Protein AF-A0A517Q5C6-F1 (afdb_monomer_lite)

Foldseek 3Di:
DDDPDDPVVVVCCVQQVVAQDPVRDTDDDLVRLLVVLQVLLVVLCVCLVVPPDPVSNVVSNVSSVVSVVVSVVSVVVVVVVVVPPPPPD

Radius of 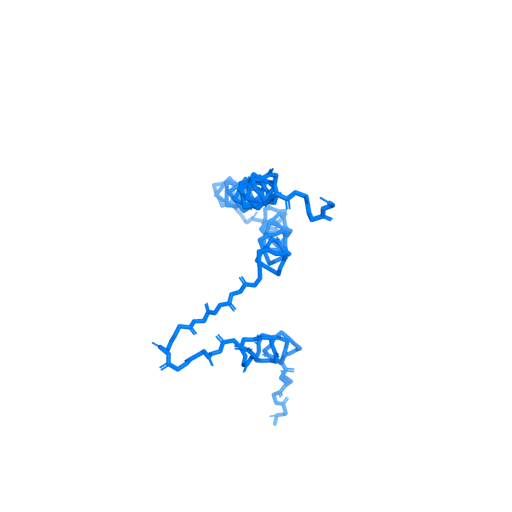gyration: 17.71 Å; chains: 1; bounding box: 38×45×56 Å

Structure (mmCIF, N/CA/C/O backbone):
data_AF-A0A517Q5C6-F1
#
_entry.id   AF-A0A517Q5C6-F1
#
loop_
_atom_site.group_PDB
_atom_site.id
_atom_site.type_symbol
_atom_site.label_atom_id
_atom_site.label_alt_id
_atom_site.label_comp_id
_atom_site.label_asym_id
_atom_site.label_entity_id
_atom_site.label_seq_id
_atom_site.pdbx_PDB_ins_code
_atom_site.Cartn_x
_atom_site.Cartn_y
_atom_site.Cartn_z
_atom_site.occupancy
_atom_site.B_iso_or_equiv
_atom_site.auth_seq_id
_atom_site.auth_comp_id
_atom_site.auth_asym_id
_atom_site.auth_atom_id
_atom_site.pdbx_PDB_model_num
ATOM 1 N N . MET A 1 1 ? -5.122 -33.371 -11.440 1.00 39.31 1 MET A N 1
ATOM 2 C CA . MET A 1 1 ? -4.295 -32.193 -11.086 1.00 39.31 1 MET A CA 1
ATOM 3 C C . MET A 1 1 ? -4.801 -31.591 -9.779 1.00 39.31 1 MET A C 1
ATOM 5 O O . MET A 1 1 ? -5.905 -31.061 -9.756 1.00 39.31 1 MET A O 1
ATOM 9 N N . LYS A 1 2 ? -4.051 -31.721 -8.675 1.00 44.84 2 LYS A N 1
ATOM 10 C CA . LYS A 1 2 ? -4.393 -31.079 -7.394 1.00 44.84 2 LYS A CA 1
ATOM 11 C C . LYS A 1 2 ? -4.061 -29.588 -7.503 1.00 44.84 2 LYS A C 1
ATOM 13 O O . LYS A 1 2 ? -2.893 -29.236 -7.615 1.00 44.84 2 LYS A O 1
ATOM 18 N N . ARG A 1 3 ? -5.082 -28.724 -7.506 1.00 48.38 3 ARG A N 1
ATOM 19 C CA . ARG A 1 3 ? -4.904 -27.268 -7.415 1.00 48.38 3 ARG A CA 1
ATOM 20 C C . ARG A 1 3 ? -4.290 -26.966 -6.047 1.00 48.38 3 ARG A C 1
ATOM 22 O O . ARG A 1 3 ? -4.954 -27.150 -5.030 1.00 48.38 3 ARG A O 1
ATOM 29 N N . SER A 1 4 ? -3.024 -26.558 -6.007 1.00 47.09 4 SER A N 1
ATOM 30 C CA . SER A 1 4 ? -2.404 -26.050 -4.785 1.00 47.09 4 SER A CA 1
ATOM 31 C C . SER A 1 4 ? -3.135 -24.767 -4.388 1.00 47.09 4 SER A C 1
ATOM 33 O O . SER A 1 4 ? -2.956 -23.724 -5.018 1.00 47.09 4 SER A O 1
ATOM 35 N N . SER A 1 5 ? -4.012 -24.845 -3.386 1.00 52.06 5 SER A N 1
ATOM 36 C CA . SER A 1 5 ? -4.652 -23.661 -2.818 1.00 52.06 5 SER A CA 1
ATOM 37 C C . SER A 1 5 ? -3.557 -22.776 -2.226 1.00 52.06 5 SER A C 1
ATOM 39 O O . SER A 1 5 ? -2.885 -23.188 -1.278 1.00 52.06 5 SER A O 1
ATOM 41 N N . PHE A 1 6 ? -3.353 -21.595 -2.802 1.00 56.69 6 PHE A N 1
ATOM 42 C CA . PHE A 1 6 ? -2.378 -20.627 -2.316 1.00 56.69 6 PHE A CA 1
ATOM 43 C C . PHE A 1 6 ? -2.588 -20.335 -0.815 1.00 56.69 6 PHE A C 1
ATOM 45 O O . PHE A 1 6 ? -3.734 -20.159 -0.388 1.00 56.69 6 PHE A O 1
ATOM 52 N N . PRO A 1 7 ? -1.509 -20.188 -0.025 1.00 59.62 7 PRO A N 1
ATOM 53 C CA . PRO A 1 7 ? -1.586 -19.750 1.371 1.00 59.62 7 PRO A CA 1
ATOM 54 C C . PRO A 1 7 ? -2.265 -18.383 1.521 1.00 59.62 7 PRO A C 1
ATOM 56 O O . PRO A 1 7 ? -2.891 -18.116 2.540 1.00 59.62 7 PRO A O 1
ATOM 59 N N . PHE A 1 8 ? -2.186 -17.541 0.483 1.00 55.38 8 PHE A N 1
ATOM 60 C CA . PHE A 1 8 ? -2.788 -16.212 0.448 1.00 55.38 8 PHE A CA 1
ATOM 61 C C . PHE A 1 8 ? -4.311 -16.259 0.573 1.00 55.38 8 PHE A C 1
ATOM 63 O O . PHE A 1 8 ? -4.861 -15.535 1.390 1.00 55.38 8 PHE A O 1
ATOM 70 N N . HIS A 1 9 ? -4.996 -17.154 -0.152 1.00 54.56 9 HIS A N 1
ATOM 71 C CA . HIS A 1 9 ? -6.455 -17.234 -0.055 1.00 54.56 9 HIS A CA 1
ATOM 72 C C . HIS A 1 9 ? -6.880 -17.615 1.362 1.00 54.56 9 HIS A C 1
ATOM 74 O O . HIS A 1 9 ? -7.765 -16.966 1.895 1.00 54.56 9 HIS A O 1
ATOM 80 N N . LYS A 1 10 ? -6.224 -18.589 2.005 1.00 54.34 10 LYS A N 1
ATOM 81 C CA . LYS A 1 10 ? -6.538 -18.970 3.393 1.00 54.34 10 LYS A CA 1
ATOM 82 C C . LYS A 1 10 ? -6.197 -17.872 4.403 1.00 54.34 10 LYS A C 1
ATOM 84 O O . LYS A 1 10 ? -6.948 -17.689 5.353 1.00 54.34 10 LYS A O 1
ATOM 89 N N . LEU A 1 11 ? -5.108 -17.130 4.188 1.00 51.56 11 LEU A N 1
ATOM 90 C CA . LEU A 1 11 ? -4.729 -15.986 5.023 1.00 51.56 11 LEU A CA 1
ATOM 91 C C . LEU A 1 11 ? -5.758 -14.849 4.914 1.00 51.56 11 LEU A C 1
ATOM 93 O O . LEU A 1 11 ? -6.129 -14.248 5.916 1.00 51.56 11 LEU A O 1
ATOM 97 N N . VAL A 1 12 ? -6.231 -14.589 3.695 1.00 53.84 12 VAL A N 1
ATOM 98 C CA . VAL A 1 12 ? -7.245 -13.580 3.380 1.00 53.84 12 VAL A CA 1
ATOM 99 C C . VAL A 1 12 ? -8.613 -14.017 3.900 1.00 53.84 12 VAL A C 1
ATOM 101 O O . VAL A 1 12 ? -9.254 -13.253 4.603 1.00 53.84 12 VAL A O 1
ATOM 104 N N . GLN A 1 13 ? -9.037 -15.260 3.658 1.00 53.34 13 GLN A N 1
ATOM 105 C CA . GLN A 1 13 ? -10.314 -15.794 4.147 1.00 53.34 13 GLN A CA 1
ATOM 106 C C . GLN A 1 13 ? -10.343 -15.835 5.675 1.00 53.34 13 GLN A C 1
ATOM 108 O O . GLN A 1 13 ? -11.284 -15.332 6.26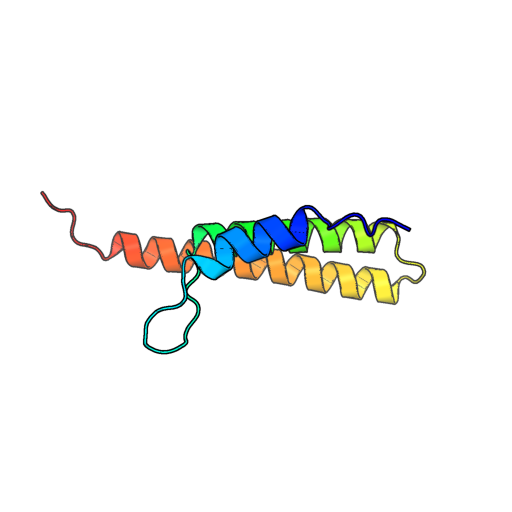5 1.00 53.34 13 GLN A O 1
ATOM 113 N N . GLY A 1 14 ? -9.294 -16.345 6.325 1.00 52.59 14 GLY A N 1
ATOM 114 C CA . GLY A 1 14 ? -9.235 -16.438 7.786 1.00 52.59 14 GLY A CA 1
ATOM 115 C C . GLY A 1 14 ? -9.118 -15.093 8.511 1.00 52.59 14 GLY A C 1
ATOM 116 O O . GLY A 1 14 ? -9.411 -15.040 9.698 1.00 52.59 14 GLY A O 1
ATOM 117 N N . LYS A 1 15 ? -8.698 -14.015 7.828 1.00 51.41 15 LYS A N 1
ATOM 118 C CA . LYS A 1 15 ? -8.681 -12.653 8.392 1.00 51.41 15 LYS A CA 1
ATOM 119 C C . LYS A 1 15 ? -9.918 -11.830 8.037 1.00 51.41 15 LYS A C 1
ATOM 121 O O . LYS A 1 15 ? -10.375 -11.072 8.878 1.00 51.41 15 LYS A O 1
ATOM 126 N N . ILE A 1 16 ? -10.453 -11.974 6.822 1.00 51.31 16 ILE A N 1
ATOM 127 C CA . ILE A 1 16 ? -11.655 -11.253 6.370 1.00 51.31 16 ILE A CA 1
ATOM 128 C C . ILE A 1 16 ? -12.922 -11.845 6.997 1.00 51.31 16 ILE A C 1
ATOM 130 O O . ILE A 1 16 ? -13.846 -11.111 7.326 1.00 51.31 16 ILE A O 1
ATOM 134 N N . GLN A 1 17 ? -12.965 -13.163 7.221 1.00 44.72 17 GLN A N 1
ATOM 135 C CA . GLN A 1 17 ? -14.127 -13.840 7.809 1.00 44.72 17 GLN A CA 1
ATOM 136 C C . GLN A 1 17 ? -14.344 -13.491 9.295 1.00 44.72 17 GLN A C 1
ATOM 138 O O . GLN A 1 17 ? -15.370 -13.851 9.864 1.00 44.72 17 GLN A O 1
ATOM 143 N N . THR A 1 18 ? -13.419 -12.756 9.915 1.00 47.72 18 THR A N 1
ATOM 144 C CA . THR A 1 18 ? -13.498 -12.330 11.319 1.00 47.72 18 THR A CA 1
ATOM 145 C C . THR A 1 18 ? -14.123 -10.940 11.498 1.00 47.72 18 THR A C 1
ATOM 147 O O . THR A 1 18 ? -14.259 -10.493 12.633 1.00 47.72 18 THR A O 1
ATOM 150 N N . THR A 1 19 ? -14.528 -10.252 10.423 1.00 49.25 19 THR A N 1
ATOM 151 C CA . THR A 1 19 ? -14.997 -8.855 10.514 1.00 49.25 19 THR A CA 1
ATOM 152 C C . THR A 1 19 ? -16.205 -8.502 9.650 1.00 49.25 19 THR A C 1
ATOM 154 O O . THR A 1 19 ? -16.383 -7.345 9.290 1.00 49.25 19 THR A O 1
ATOM 157 N N . THR A 1 20 ? -17.077 -9.461 9.349 1.00 49.03 20 THR A N 1
ATOM 158 C CA . THR A 1 20 ? -18.441 -9.148 8.887 1.00 49.03 20 THR A CA 1
ATOM 159 C C . THR A 1 20 ? -19.359 -8.941 10.085 1.00 49.03 20 THR A C 1
ATOM 161 O O . THR A 1 20 ? -19.726 -9.900 10.768 1.00 49.03 20 THR A O 1
ATOM 164 N N . THR A 1 21 ? -19.713 -7.690 10.353 1.00 54.81 21 THR A N 1
ATOM 165 C CA . THR A 1 21 ? -20.784 -7.298 11.279 1.00 54.81 21 THR A CA 1
ATOM 166 C C . THR A 1 21 ? -22.154 -7.388 10.595 1.00 54.81 21 THR A C 1
ATOM 168 O O . THR A 1 21 ? -22.265 -7.614 9.390 1.00 54.81 21 THR A O 1
ATOM 171 N N . LEU A 1 22 ? -23.227 -7.262 11.383 1.00 54.25 22 LEU A N 1
ATOM 172 C CA . LEU A 1 22 ? -24.624 -7.403 10.937 1.00 54.25 22 LEU A CA 1
ATOM 173 C C . LEU A 1 22 ? -25.063 -6.361 9.886 1.00 54.25 22 LEU A C 1
ATOM 175 O O . LEU A 1 22 ? -26.106 -6.537 9.264 1.00 54.25 22 LEU A O 1
ATOM 179 N N . ASP A 1 23 ? -24.282 -5.297 9.695 1.00 69.38 23 ASP A N 1
ATOM 180 C CA . ASP A 1 23 ? -24.475 -4.234 8.700 1.00 69.38 23 ASP A CA 1
ATOM 181 C C . ASP A 1 23 ? -23.981 -4.617 7.291 1.00 69.38 23 ASP A C 1
ATOM 183 O O . ASP A 1 23 ? -24.247 -3.899 6.331 1.00 69.38 23 ASP A O 1
ATOM 187 N N . GLY A 1 24 ? -23.304 -5.762 7.147 1.00 70.94 24 GLY A N 1
ATOM 188 C CA . GLY A 1 24 ? -22.732 -6.204 5.876 1.00 70.94 24 GLY A CA 1
ATOM 189 C C . GLY A 1 24 ? -21.416 -5.512 5.517 1.00 70.94 24 GLY A C 1
ATOM 190 O O . GLY A 1 24 ? -20.917 -5.717 4.408 1.00 70.94 24 GLY A O 1
ATOM 191 N N . GLU A 1 25 ? -20.834 -4.733 6.433 1.00 63.44 25 GLU A N 1
ATOM 192 C CA . GLU A 1 25 ? -19.537 -4.095 6.228 1.00 63.44 25 GLU A CA 1
ATOM 193 C C . GLU A 1 25 ? -18.379 -4.975 6.717 1.00 63.44 25 GLU A C 1
ATOM 195 O O . GLU A 1 25 ? -18.533 -5.850 7.573 1.00 63.44 25 GLU A O 1
ATOM 200 N N . ILE A 1 26 ? -17.199 -4.753 6.128 1.00 67.62 26 ILE A N 1
ATOM 201 C CA . ILE A 1 26 ? -15.954 -5.425 6.502 1.00 67.62 26 ILE A CA 1
ATOM 202 C C . ILE A 1 26 ? -15.061 -4.414 7.204 1.00 67.62 26 ILE A C 1
ATOM 204 O O . ILE A 1 26 ? -14.539 -3.489 6.581 1.00 67.62 26 ILE A O 1
ATOM 208 N N . TYR A 1 27 ? -14.815 -4.646 8.487 1.00 70.31 27 TYR A N 1
ATOM 209 C CA . TYR A 1 27 ? -13.900 -3.823 9.266 1.00 70.31 27 TYR A CA 1
ATOM 210 C C . TYR A 1 27 ? -12.482 -4.407 9.208 1.00 70.31 27 TYR A C 1
ATOM 212 O O . TYR A 1 27 ? -12.260 -5.611 9.326 1.00 70.31 27 TYR A O 1
ATOM 220 N N . ILE A 1 28 ? -11.476 -3.561 9.020 1.00 75.81 28 ILE A N 1
ATOM 221 C CA . ILE A 1 28 ? -10.068 -3.965 9.077 1.00 75.81 28 ILE A CA 1
ATOM 222 C C . ILE A 1 28 ? -9.362 -3.095 10.104 1.00 75.81 28 ILE A C 1
ATOM 224 O O . ILE A 1 28 ? -9.540 -1.878 10.129 1.00 75.81 28 ILE A O 1
ATOM 228 N N . SER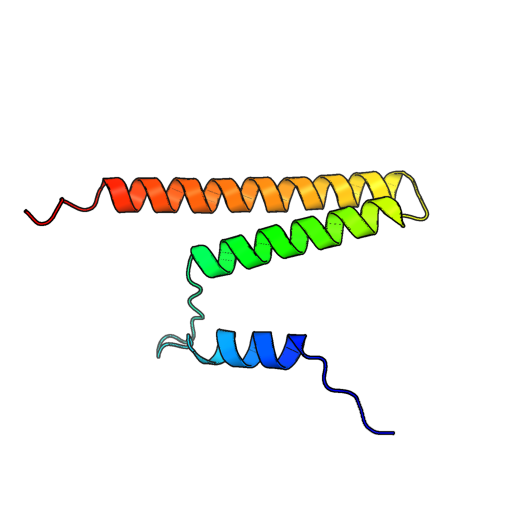 A 1 29 ? -8.563 -3.715 10.975 1.00 83.69 29 SER A N 1
ATOM 229 C CA . SER A 1 29 ? -7.769 -2.941 11.925 1.00 83.69 29 SER A CA 1
ATOM 230 C C . SER A 1 29 ? -6.790 -2.048 11.157 1.00 83.69 29 SER A C 1
ATOM 232 O O . SER A 1 29 ? -6.201 -2.478 10.161 1.00 83.69 29 SER A O 1
ATOM 234 N N . SER A 1 30 ? -6.570 -0.816 11.622 1.00 83.56 30 SER A N 1
ATOM 235 C CA . SER A 1 30 ? -5.619 0.095 10.969 1.00 83.56 30 SER A CA 1
ATOM 236 C C . SER A 1 30 ? -4.212 -0.509 10.886 1.00 83.56 30 SER A C 1
ATOM 238 O O . SER A 1 30 ? -3.511 -0.319 9.895 1.00 83.56 30 SER A O 1
ATOM 240 N N . GLY A 1 31 ? -3.823 -1.323 11.874 1.00 84.31 31 GLY A N 1
ATOM 241 C CA . GLY A 1 31 ? -2.568 -2.072 11.865 1.00 84.31 31 GLY A CA 1
ATOM 242 C C . GLY A 1 31 ? -2.498 -3.161 10.788 1.00 84.31 31 GLY A C 1
ATOM 243 O O . GLY A 1 31 ? -1.464 -3.299 10.134 1.00 84.31 31 GLY A O 1
ATOM 244 N N . ASP A 1 32 ? -3.570 -3.931 10.577 1.00 85.25 32 ASP A N 1
ATOM 245 C CA . ASP A 1 32 ? -3.622 -4.923 9.493 1.00 85.25 32 ASP A CA 1
ATOM 246 C C . ASP A 1 32 ? -3.673 -4.255 8.114 1.00 85.25 32 ASP A C 1
ATOM 248 O O . ASP A 1 32 ? -3.009 -4.729 7.191 1.00 85.25 32 ASP A O 1
ATOM 252 N N . LEU A 1 33 ? -4.386 -3.131 7.986 1.00 86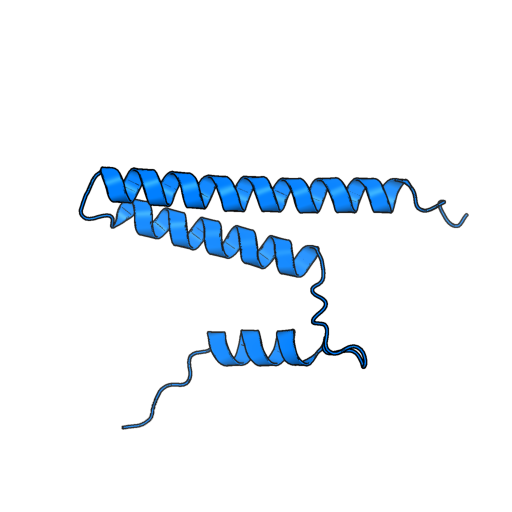.94 33 LEU A N 1
ATOM 253 C CA . LEU A 1 33 ? -4.410 -2.330 6.763 1.00 86.94 33 LEU A CA 1
ATOM 254 C C . LEU A 1 33 ? -3.016 -1.783 6.421 1.00 86.94 33 LEU A C 1
ATOM 256 O O . LEU A 1 33 ? -2.564 -1.941 5.291 1.00 86.94 33 LEU A O 1
ATOM 260 N N . CYS A 1 34 ? -2.292 -1.217 7.394 1.00 90.25 34 CYS A N 1
ATOM 261 C CA . CYS A 1 34 ? -0.922 -0.736 7.179 1.00 90.25 34 CYS A CA 1
ATOM 262 C C . CYS A 1 34 ? 0.016 -1.865 6.729 1.00 90.25 34 CYS A C 1
ATOM 264 O O . CYS A 1 34 ? 0.762 -1.694 5.767 1.00 90.25 34 CYS A O 1
ATOM 266 N N . LYS A 1 35 ? -0.063 -3.047 7.359 1.00 89.50 35 LYS A N 1
ATOM 267 C CA . LYS A 1 35 ? 0.728 -4.223 6.948 1.00 89.50 35 LYS A CA 1
ATOM 268 C C . LYS A 1 35 ? 0.418 -4.654 5.516 1.00 89.50 35 LYS A C 1
ATOM 270 O O . LYS A 1 35 ? 1.324 -5.054 4.786 1.00 89.50 35 LYS A O 1
ATOM 275 N N . LEU A 1 36 ? -0.852 -4.598 5.114 1.00 90.25 36 LEU A N 1
ATOM 276 C CA . LEU A 1 36 ? -1.258 -4.899 3.744 1.00 90.25 36 LEU A CA 1
ATOM 277 C C . LEU A 1 36 ? -0.666 -3.882 2.759 1.00 90.25 36 LEU A C 1
ATOM 279 O O . LEU A 1 36 ? -0.069 -4.291 1.766 1.00 90.25 36 LEU A O 1
ATOM 283 N N . LEU A 1 37 ? -0.778 -2.584 3.050 1.00 93.06 37 LEU A N 1
ATOM 284 C CA . LEU A 1 37 ? -0.238 -1.512 2.207 1.00 93.06 37 LEU A CA 1
ATOM 285 C C . LEU A 1 37 ? 1.287 -1.618 2.056 1.00 93.06 37 LEU A C 1
ATOM 287 O O . LEU A 1 37 ? 1.799 -1.588 0.940 1.00 93.06 37 LEU A O 1
ATOM 291 N N . GLU A 1 38 ? 2.018 -1.842 3.149 1.00 92.69 38 GLU A N 1
ATOM 292 C CA . GLU A 1 38 ? 3.474 -2.061 3.130 1.00 92.69 38 GLU A CA 1
ATOM 293 C C . GLU A 1 38 ? 3.865 -3.301 2.310 1.00 92.69 38 GLU A C 1
ATOM 295 O O . GLU A 1 38 ? 4.841 -3.291 1.548 1.00 92.69 38 GLU A O 1
ATOM 300 N N . HIS A 1 39 ? 3.082 -4.377 2.424 1.00 92.56 39 HIS A N 1
ATOM 301 C CA . HIS A 1 39 ? 3.283 -5.573 1.616 1.00 92.56 39 HIS A CA 1
ATOM 302 C C . HIS A 1 39 ? 3.062 -5.292 0.124 1.00 92.56 39 HIS A C 1
ATOM 304 O O . HIS A 1 39 ? 3.885 -5.691 -0.702 1.00 92.56 39 HIS A O 1
ATOM 310 N N . MET A 1 40 ? 1.997 -4.567 -0.231 1.00 92.38 40 MET A N 1
ATOM 311 C CA . MET A 1 40 ? 1.726 -4.168 -1.614 1.00 92.38 40 MET A CA 1
ATOM 312 C C . MET A 1 40 ? 2.818 -3.250 -2.173 1.00 92.38 40 MET A C 1
ATOM 314 O O . MET A 1 40 ? 3.269 -3.475 -3.296 1.00 92.38 40 MET A O 1
ATOM 318 N N . GLY A 1 41 ? 3.323 -2.299 -1.380 1.00 94.25 41 GLY A N 1
ATOM 319 C CA . GLY A 1 41 ? 4.484 -1.477 -1.736 1.00 94.25 41 GLY A CA 1
ATOM 320 C C . GLY A 1 41 ? 5.730 -2.323 -2.017 1.00 94.25 41 GLY A C 1
ATOM 321 O O . GLY A 1 41 ? 6.396 -2.151 -3.039 1.00 94.25 41 GLY A O 1
ATOM 322 N N . THR A 1 42 ? 5.996 -3.333 -1.182 1.00 93.69 42 THR A N 1
ATOM 323 C CA . THR A 1 42 ? 7.106 -4.278 -1.396 1.00 93.69 42 THR A CA 1
ATOM 324 C C . THR A 1 42 ? 6.957 -5.055 -2.707 1.00 93.69 42 THR A C 1
ATOM 326 O O . THR A 1 42 ? 7.934 -5.233 -3.439 1.00 93.69 42 THR A O 1
ATOM 329 N N . VAL A 1 43 ? 5.747 -5.526 -3.025 1.00 94.38 43 VAL A N 1
ATOM 330 C CA . VAL A 1 43 ? 5.465 -6.238 -4.281 1.00 94.38 43 VAL A CA 1
ATOM 331 C C . VAL A 1 43 ? 5.627 -5.306 -5.482 1.00 94.38 43 VAL A C 1
ATOM 333 O O . VAL A 1 43 ? 6.321 -5.674 -6.429 1.00 94.38 43 VAL A O 1
ATOM 336 N N . ALA A 1 44 ? 5.080 -4.089 -5.426 1.00 93.19 44 ALA A N 1
ATOM 337 C CA . ALA A 1 44 ? 5.245 -3.081 -6.472 1.00 93.19 44 ALA A CA 1
ATOM 338 C C . ALA A 1 44 ? 6.731 -2.772 -6.721 1.00 93.19 44 ALA A C 1
ATOM 340 O O . ALA A 1 44 ? 7.186 -2.805 -7.862 1.00 93.19 44 ALA A O 1
ATOM 341 N N . GLY A 1 45 ? 7.533 -2.613 -5.662 1.00 92.50 45 GLY A N 1
ATOM 342 C CA . GLY A 1 45 ? 8.981 -2.421 -5.774 1.00 92.50 45 GLY A CA 1
ATOM 343 C C . GLY A 1 45 ? 9.729 -3.592 -6.429 1.00 92.50 45 GLY A C 1
ATOM 344 O O . GLY A 1 45 ? 10.749 -3.381 -7.084 1.00 92.50 45 GLY A O 1
ATOM 345 N N . ARG A 1 46 ? 9.230 -4.831 -6.309 1.00 93.44 46 ARG A N 1
ATOM 346 C CA . ARG A 1 46 ? 9.768 -5.977 -7.068 1.00 93.44 46 ARG A CA 1
ATOM 347 C C . ARG A 1 46 ? 9.386 -5.897 -8.545 1.00 93.44 46 ARG A C 1
ATOM 349 O O . ARG A 1 46 ? 10.227 -6.188 -9.389 1.00 93.44 46 ARG A O 1
ATOM 356 N N . LEU A 1 47 ? 8.162 -5.467 -8.856 1.00 90.69 47 LEU A N 1
ATOM 357 C CA . LEU A 1 47 ? 7.694 -5.297 -10.235 1.00 90.69 47 LEU A CA 1
ATOM 358 C C . LEU A 1 47 ? 8.459 -4.196 -10.980 1.00 90.69 47 LEU A C 1
ATOM 360 O O . LEU A 1 47 ? 8.744 -4.378 -12.158 1.00 90.69 47 LEU A O 1
ATOM 364 N N . VAL A 1 48 ? 8.875 -3.120 -10.298 1.00 92.06 48 VAL A N 1
ATOM 365 C CA . VAL A 1 48 ? 9.775 -2.096 -10.868 1.00 92.06 48 VAL A CA 1
ATOM 366 C C . VAL A 1 48 ? 11.060 -2.734 -11.412 1.00 92.06 48 VAL A C 1
ATOM 368 O O . VAL A 1 48 ? 11.468 -2.446 -12.533 1.00 92.06 48 VAL A O 1
ATOM 371 N N . LYS A 1 49 ? 11.683 -3.645 -10.650 1.00 87.69 49 LYS A N 1
ATOM 372 C CA . LYS A 1 49 ? 12.959 -4.290 -11.020 1.00 87.69 49 LYS A CA 1
ATOM 373 C C . LYS A 1 49 ? 12.840 -5.263 -12.193 1.00 87.69 49 LYS A C 1
ATOM 375 O O . LYS A 1 49 ? 13.836 -5.544 -12.849 1.00 87.69 49 LYS A O 1
ATOM 380 N N . CYS A 1 50 ? 11.645 -5.796 -12.426 1.00 90.44 50 CYS A N 1
ATOM 381 C CA . CYS A 1 50 ? 11.364 -6.754 -13.495 1.00 90.44 50 CYS A CA 1
ATOM 382 C C . CYS A 1 50 ? 10.568 -6.124 -14.650 1.00 90.44 50 CYS A C 1
ATOM 384 O O . CYS A 1 50 ? 10.055 -6.844 -15.505 1.00 90.44 50 CYS A O 1
ATOM 386 N N . ALA A 1 51 ? 10.430 -4.796 -14.660 1.00 89.50 51 ALA A N 1
ATOM 387 C CA . ALA A 1 51 ? 9.649 -4.072 -15.645 1.00 89.50 51 ALA A CA 1
ATOM 388 C C . ALA A 1 51 ? 10.274 -4.196 -17.048 1.00 89.50 51 ALA A C 1
ATOM 390 O O . ALA A 1 51 ? 11.438 -3.838 -17.226 1.00 89.50 51 ALA A O 1
ATOM 391 N N . PRO A 1 52 ? 9.510 -4.629 -18.069 1.00 86.69 52 PRO A N 1
ATOM 392 C CA . PRO A 1 52 ? 10.028 -4.776 -19.430 1.00 86.69 52 PRO A CA 1
ATOM 393 C C . PRO A 1 52 ? 10.200 -3.433 -20.156 1.00 86.69 52 PRO A C 1
ATOM 395 O O . PRO A 1 52 ? 10.860 -3.375 -21.189 1.00 86.69 52 PRO A O 1
ATOM 398 N N . HIS A 1 53 ? 9.598 -2.355 -19.641 1.00 91.94 53 HIS A N 1
ATOM 399 C CA . HIS A 1 53 ? 9.643 -1.026 -20.243 1.00 91.94 53 HIS A CA 1
ATOM 400 C C . HIS A 1 53 ? 9.797 0.067 -19.167 1.00 91.94 53 HIS A C 1
ATOM 402 O O . HIS A 1 53 ? 9.108 -0.009 -18.144 1.00 91.94 53 HIS A O 1
ATOM 408 N N . PRO A 1 54 ? 10.606 1.123 -19.392 1.00 91.94 54 PRO A N 1
ATOM 409 C CA . PRO A 1 54 ? 10.811 2.203 -18.418 1.00 91.94 54 PRO A CA 1
ATOM 410 C C . PRO A 1 54 ? 9.521 2.890 -17.952 1.00 91.94 54 PRO A C 1
ATOM 412 O O . PRO A 1 54 ? 9.370 3.194 -16.774 1.00 91.94 54 PRO A O 1
ATOM 415 N N . LEU A 1 55 ? 8.546 3.073 -18.850 1.00 94.25 55 LEU A N 1
ATOM 416 C CA . LEU A 1 55 ? 7.234 3.624 -18.474 1.00 94.25 55 LEU A CA 1
ATOM 417 C C . LEU A 1 55 ? 6.497 2.740 -17.459 1.00 94.25 55 LEU A C 1
ATOM 419 O O . LEU A 1 55 ? 5.876 3.261 -16.537 1.00 94.25 55 LEU A O 1
ATOM 423 N N . PHE A 1 56 ? 6.597 1.414 -17.590 1.00 92.88 56 PHE A N 1
ATOM 424 C CA . PHE A 1 56 ? 5.997 0.490 -16.629 1.00 92.88 56 PHE A CA 1
ATOM 425 C C . PHE A 1 56 ? 6.726 0.550 -15.283 1.00 92.88 56 PHE A C 1
ATOM 427 O O . PHE A 1 56 ? 6.082 0.557 -14.237 1.00 92.88 56 PHE A O 1
ATOM 434 N N . ALA A 1 57 ? 8.059 0.668 -15.299 1.00 93.31 57 ALA A N 1
ATOM 435 C CA . ALA A 1 57 ? 8.852 0.863 -14.086 1.00 93.31 57 ALA A CA 1
ATOM 436 C C . ALA A 1 57 ? 8.419 2.134 -13.331 1.00 93.31 57 ALA A C 1
ATOM 438 O O . ALA A 1 57 ? 8.153 2.070 -12.135 1.00 93.31 57 ALA A O 1
ATOM 439 N N . MET A 1 58 ? 8.250 3.252 -14.044 1.00 95.31 58 MET A N 1
ATOM 440 C CA . MET A 1 58 ? 7.813 4.533 -13.475 1.00 95.31 58 MET A CA 1
ATOM 441 C C . MET A 1 58 ? 6.390 4.472 -12.896 1.00 95.31 58 MET A C 1
ATOM 443 O O . MET A 1 58 ? 6.120 5.011 -11.820 1.00 95.31 58 MET A O 1
ATOM 447 N N . GLN A 1 59 ? 5.468 3.783 -13.576 1.00 95.12 59 GLN A N 1
ATOM 448 C CA . GLN A 1 59 ? 4.113 3.555 -13.065 1.00 95.12 59 GLN A CA 1
ATOM 449 C C . GLN A 1 59 ? 4.130 2.710 -11.786 1.00 95.12 59 GLN A C 1
ATOM 451 O O . GLN A 1 59 ? 3.477 3.065 -10.806 1.00 95.12 59 GLN A O 1
ATOM 456 N N . MET A 1 60 ? 4.902 1.620 -11.767 1.00 95.50 60 MET A N 1
ATOM 457 C CA . MET A 1 60 ? 5.029 0.761 -10.586 1.00 95.50 60 MET A CA 1
ATOM 458 C C . MET A 1 60 ? 5.717 1.474 -9.418 1.00 95.50 60 MET A C 1
ATOM 460 O O . MET A 1 60 ? 5.347 1.252 -8.266 1.00 95.50 60 MET A O 1
ATOM 464 N N . GLU A 1 61 ? 6.674 2.358 -9.695 1.00 95.75 61 GLU A N 1
ATOM 465 C CA . GLU A 1 61 ? 7.317 3.190 -8.678 1.00 95.75 61 GLU A CA 1
ATOM 466 C C . GLU A 1 61 ? 6.338 4.204 -8.081 1.00 95.75 61 GLU A C 1
ATOM 468 O O . GLU A 1 61 ? 6.268 4.353 -6.862 1.00 95.75 61 GLU A O 1
ATOM 473 N N . THR A 1 62 ? 5.500 4.820 -8.916 1.00 96.44 62 THR A N 1
ATOM 474 C CA . THR A 1 62 ? 4.426 5.705 -8.446 1.00 96.44 62 THR A CA 1
ATOM 475 C C . THR A 1 62 ? 3.457 4.947 -7.537 1.00 96.44 62 THR A C 1
ATOM 477 O O . THR A 1 62 ? 3.175 5.398 -6.431 1.00 96.44 62 THR A O 1
ATOM 480 N N . ILE A 1 63 ? 3.009 3.759 -7.957 1.00 95.44 63 ILE A N 1
ATOM 481 C CA . ILE A 1 63 ? 2.109 2.896 -7.175 1.00 95.44 63 ILE A CA 1
ATOM 482 C C . ILE A 1 63 ? 2.737 2.505 -5.832 1.00 95.44 63 ILE A C 1
ATOM 484 O O . ILE A 1 63 ? 2.077 2.580 -4.794 1.00 95.44 63 ILE A O 1
ATOM 488 N N . LYS A 1 64 ? 4.017 2.116 -5.833 1.00 96.44 64 LYS A N 1
ATOM 489 C CA . LYS A 1 64 ? 4.769 1.825 -4.608 1.00 96.44 64 LYS A CA 1
ATOM 490 C C . LYS A 1 64 ? 4.722 3.021 -3.652 1.00 96.44 64 LYS A C 1
ATOM 492 O O . LYS A 1 64 ? 4.336 2.853 -2.497 1.00 96.44 64 LYS A O 1
ATOM 497 N N . ASN A 1 65 ? 5.079 4.208 -4.140 1.00 96.38 65 ASN A N 1
ATOM 498 C CA . ASN A 1 65 ? 5.130 5.421 -3.327 1.00 96.38 65 ASN A CA 1
ATOM 499 C C . ASN A 1 65 ? 3.742 5.795 -2.786 1.00 96.38 65 ASN A C 1
ATOM 501 O O . ASN A 1 65 ? 3.627 6.242 -1.648 1.00 96.38 65 ASN A O 1
ATOM 505 N N . THR A 1 66 ? 2.677 5.568 -3.563 1.00 97.25 66 THR A N 1
ATOM 506 C CA . THR A 1 66 ? 1.298 5.753 -3.095 1.00 97.25 66 THR A CA 1
ATOM 507 C C . THR A 1 66 ? 0.982 4.838 -1.915 1.00 97.25 66 THR A C 1
ATOM 509 O O . THR A 1 66 ? 0.485 5.327 -0.906 1.00 97.25 66 THR A O 1
ATOM 512 N N . PHE A 1 67 ? 1.304 3.542 -1.985 1.00 95.75 67 PHE A N 1
ATOM 513 C CA . PHE A 1 67 ? 1.052 2.627 -0.866 1.00 95.75 67 PHE A CA 1
ATOM 514 C C . PHE A 1 67 ? 1.818 3.014 0.402 1.00 95.75 67 PHE A C 1
ATOM 516 O O . PHE A 1 67 ? 1.252 2.969 1.496 1.00 95.75 67 PHE A O 1
ATOM 523 N N . GLU A 1 68 ? 3.080 3.421 0.261 1.00 95.19 68 GLU A N 1
ATOM 524 C CA . GLU A 1 68 ? 3.900 3.892 1.381 1.00 95.19 68 GLU A CA 1
ATOM 525 C C . GLU A 1 68 ? 3.298 5.159 2.009 1.00 95.19 68 GLU A C 1
ATOM 527 O O . GLU A 1 68 ? 3.071 5.196 3.219 1.00 95.19 68 GLU A O 1
ATOM 532 N N . ALA A 1 69 ? 2.931 6.152 1.193 1.00 96.00 69 ALA A N 1
ATOM 533 C CA . ALA A 1 69 ? 2.306 7.386 1.664 1.00 96.00 69 ALA A CA 1
ATOM 534 C C . ALA A 1 69 ? 0.949 7.140 2.345 1.00 96.00 69 ALA A C 1
ATOM 536 O O . ALA A 1 69 ? 0.664 7.727 3.389 1.00 96.00 69 ALA A O 1
ATOM 537 N N . THR A 1 70 ? 0.115 6.251 1.795 1.00 94.62 70 THR A N 1
ATOM 538 C CA . THR A 1 70 ? -1.168 5.884 2.410 1.00 94.62 70 THR A CA 1
ATOM 539 C C . THR A 1 70 ? -0.966 5.175 3.748 1.00 94.62 70 THR A C 1
ATOM 541 O O . THR A 1 70 ? -1.683 5.476 4.699 1.00 94.62 70 THR A O 1
ATOM 544 N N . SER A 1 71 ? 0.017 4.274 3.860 1.00 94.00 71 SER A N 1
ATOM 545 C CA . SER A 1 71 ? 0.330 3.604 5.130 1.00 94.00 71 SER A CA 1
ATOM 546 C C . SER A 1 71 ? 0.726 4.615 6.208 1.00 94.00 71 SER A C 1
ATOM 548 O O . SER A 1 71 ? 0.185 4.591 7.315 1.00 94.00 71 SER A O 1
ATOM 550 N N . GLU A 1 72 ? 1.603 5.566 5.877 1.00 93.75 72 GLU A N 1
ATOM 551 C CA . GLU A 1 72 ? 2.009 6.615 6.817 1.00 93.75 72 GLU A CA 1
ATOM 552 C C . GLU A 1 72 ? 0.850 7.544 7.201 1.00 93.75 72 GLU A C 1
ATOM 554 O O . GLU A 1 72 ? 0.703 7.877 8.378 1.00 93.75 72 GLU A O 1
ATOM 559 N N . ALA A 1 73 ? -0.033 7.888 6.258 1.00 93.38 73 ALA A N 1
ATOM 560 C CA . ALA A 1 73 ? -1.237 8.662 6.554 1.00 93.38 73 ALA A CA 1
ATOM 561 C C . ALA A 1 73 ? -2.169 7.926 7.535 1.00 93.38 73 ALA A C 1
ATOM 563 O O . ALA A 1 73 ? -2.595 8.508 8.529 1.00 93.38 73 ALA A O 1
ATOM 564 N N . VAL A 1 74 ? -2.423 6.627 7.324 1.00 89.44 74 VAL A N 1
ATOM 565 C CA . VAL A 1 74 ? -3.251 5.810 8.232 1.00 89.44 74 VAL A CA 1
ATOM 566 C C . VAL A 1 74 ? -2.624 5.725 9.628 1.00 89.44 74 VAL A C 1
ATOM 568 O O . VAL A 1 74 ? -3.326 5.860 10.638 1.00 89.44 74 VAL A O 1
ATOM 571 N N . LYS A 1 75 ? -1.299 5.543 9.714 1.00 89.31 75 LYS A N 1
ATOM 572 C CA . LYS A 1 75 ? -0.574 5.552 10.995 1.00 89.31 75 LYS A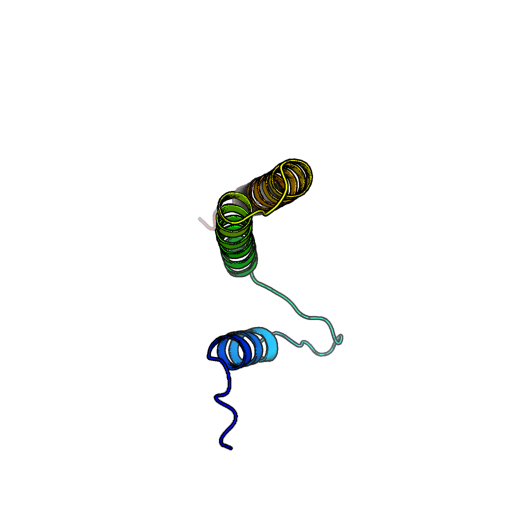 CA 1
ATOM 573 C C . LYS A 1 75 ? -0.695 6.900 11.700 1.00 89.31 75 LYS A C 1
ATOM 575 O O . LYS A 1 75 ? -0.914 6.912 12.911 1.00 89.31 75 LYS A O 1
ATOM 580 N N . ALA A 1 76 ? -0.558 8.008 10.971 1.00 89.31 76 ALA A N 1
ATOM 581 C CA . ALA A 1 76 ? -0.688 9.355 11.516 1.00 89.31 76 ALA A CA 1
ATOM 582 C C . ALA A 1 76 ? -2.103 9.608 12.055 1.00 89.31 76 ALA A C 1
ATOM 584 O O . ALA A 1 76 ? -2.249 9.947 13.227 1.00 89.31 76 ALA A O 1
ATOM 585 N N . SER A 1 77 ? -3.144 9.315 11.268 1.00 84.31 77 SER A N 1
ATOM 586 C CA . SER A 1 77 ? -4.540 9.463 11.701 1.00 84.31 77 SER A CA 1
ATOM 587 C C . SER A 1 77 ? -4.863 8.619 12.938 1.00 84.31 77 SER A C 1
ATOM 589 O O . SER A 1 77 ? -5.485 9.107 13.875 1.00 84.31 77 SER A O 1
ATOM 591 N N . THR A 1 78 ? -4.361 7.380 13.005 1.00 80.12 78 THR A N 1
ATOM 592 C CA . THR A 1 78 ? -4.567 6.515 14.182 1.00 80.12 78 THR A CA 1
ATOM 593 C C . THR A 1 78 ? -3.853 7.058 15.433 1.00 80.12 78 THR A C 1
ATOM 595 O O . THR A 1 78 ? -4.338 6.892 16.553 1.00 80.12 78 THR A O 1
ATOM 598 N N . ARG A 1 79 ? -2.676 7.686 15.282 1.00 74.06 79 ARG A N 1
ATOM 599 C CA . ARG A 1 79 ? -1.944 8.311 16.401 1.00 74.06 79 ARG A CA 1
ATOM 600 C C . ARG A 1 79 ? -2.679 9.539 16.934 1.00 74.06 79 ARG A C 1
ATOM 602 O O . ARG A 1 79 ? -2.761 9.689 18.150 1.00 74.06 79 ARG A O 1
ATOM 609 N N . ASP A 1 80 ? -3.241 10.353 16.045 1.00 73.50 80 ASP A N 1
ATOM 610 C CA . ASP A 1 80 ? -4.044 11.524 16.409 1.00 73.50 80 ASP A CA 1
ATOM 611 C C . ASP A 1 80 ? -5.361 11.149 17.099 1.00 73.50 80 ASP A C 1
ATOM 613 O O . ASP A 1 80 ? -5.842 11.878 17.961 1.00 73.50 80 ASP A O 1
ATOM 617 N N . GLU A 1 81 ? -5.958 10.007 16.759 1.00 68.06 81 GLU A N 1
ATOM 618 C CA . GLU A 1 81 ? -7.126 9.497 17.486 1.00 68.06 81 GLU A CA 1
ATOM 619 C C . GLU A 1 81 ? -6.754 8.982 18.879 1.00 68.06 81 GLU A C 1
ATOM 621 O O . GLU A 1 81 ? -7.437 9.290 19.856 1.00 68.06 81 GLU A O 1
ATOM 626 N N . LYS A 1 82 ? -5.634 8.258 19.003 1.00 66.25 82 LYS A N 1
ATOM 627 C CA . LYS A 1 82 ? -5.140 7.784 20.305 1.00 66.25 82 LYS A CA 1
ATOM 628 C C . LYS A 1 82 ? -4.716 8.922 21.232 1.00 66.25 82 LYS A C 1
ATOM 630 O O . LYS A 1 82 ? -4.901 8.798 22.436 1.00 66.25 82 LYS A O 1
ATOM 635 N N . SER A 1 83 ? -4.167 10.016 20.703 1.00 63.25 83 SER A N 1
ATOM 636 C CA . SER A 1 83 ? -3.778 11.183 21.509 1.00 63.25 83 SER A CA 1
ATOM 637 C C . SER A 1 83 ? -4.977 11.981 22.036 1.00 63.25 83 SER A C 1
ATOM 639 O O . SER A 1 83 ? -4.849 12.681 23.037 1.00 63.25 83 SER A O 1
ATOM 641 N N . LYS A 1 84 ? -6.147 11.855 21.395 1.00 64.62 84 LYS A N 1
ATOM 642 C CA . LYS A 1 84 ? -7.411 12.474 21.824 1.00 64.62 84 LYS A CA 1
ATOM 643 C C . LYS A 1 84 ? -8.191 11.632 22.832 1.00 64.62 84 LYS A C 1
ATOM 645 O O . LYS A 1 84 ? -9.146 12.143 23.417 1.00 64.62 84 LYS A O 1
ATOM 650 N N . GLN A 1 85 ? -7.825 10.365 23.042 1.00 55.28 85 GLN A N 1
ATOM 651 C CA . GLN A 1 85 ? -8.427 9.576 24.112 1.00 55.28 85 GLN A CA 1
ATOM 652 C C . GLN A 1 85 ? -7.908 10.094 25.463 1.00 55.28 85 GLN A C 1
ATOM 654 O O . GLN A 1 85 ? -6.691 10.134 25.660 1.00 55.28 85 GLN A O 1
ATOM 659 N N . PRO A 1 86 ? -8.791 10.504 26.394 1.00 51.00 86 PRO A N 1
ATOM 660 C CA . PRO A 1 86 ? -8.358 10.934 27.716 1.00 51.00 86 PRO A CA 1
ATOM 661 C C . PRO A 1 86 ? -7.585 9.792 28.377 1.00 51.00 86 PRO A C 1
ATOM 663 O O . PRO A 1 86 ? -8.037 8.644 28.358 1.00 51.00 86 PRO A O 1
ATOM 666 N N . SER A 1 87 ? -6.408 10.091 28.935 1.00 60.00 87 SER A N 1
ATOM 667 C CA . SER A 1 87 ? -5.679 9.101 29.723 1.00 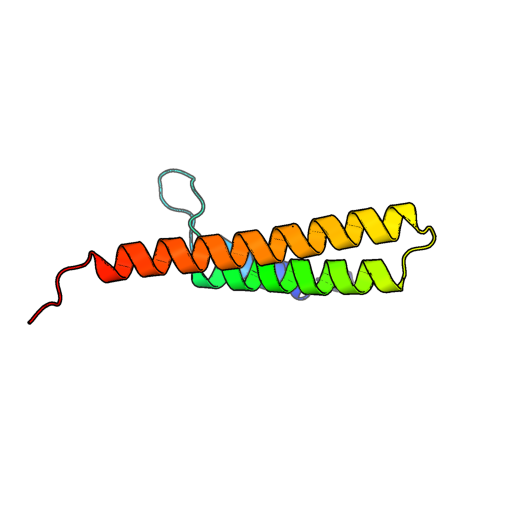60.00 87 SER A CA 1
ATOM 668 C C . SER A 1 87 ? -6.573 8.706 30.889 1.00 60.00 87 SER A C 1
ATOM 670 O O . SER A 1 87 ? -6.901 9.556 31.715 1.00 60.00 87 SER A O 1
ATOM 672 N N . ALA A 1 88 ? -7.000 7.447 30.928 1.00 53.25 88 ALA A N 1
ATOM 673 C CA . ALA A 1 88 ? -7.682 6.893 32.084 1.00 53.25 88 ALA A CA 1
ATOM 674 C C . ALA A 1 88 ? -6.676 6.863 33.241 1.00 53.25 88 ALA A C 1
ATOM 676 O O . ALA A 1 88 ? -5.886 5.928 33.350 1.00 53.25 88 ALA A O 1
ATOM 677 N N . ASN A 1 89 ? -6.658 7.934 34.029 1.00 46.41 89 ASN A N 1
ATOM 678 C CA . ASN A 1 89 ? -5.945 8.040 35.290 1.00 46.41 89 ASN A CA 1
ATOM 679 C C . ASN A 1 89 ? -6.802 8.841 36.265 1.00 46.41 89 ASN A C 1
ATOM 681 O O . ASN A 1 89 ? -7.354 9.876 35.826 1.00 46.41 89 ASN A O 1
#

Organism: NCBI:txid2527978

pLDDT: mean 76.46, std 18.55, range [39.31, 97.25]

Secondary structure (DSSP, 8-state):
------HHHHHHHHHHTT-B-TTS-B---HHHHHHHHHHHHHHHHHHHHT-SSHHHHHHHHHHHHHHHHHHHHHHHHHHHHHHHS----

Sequence (89 aa):
MKRSSFPFHKLVQGKIQTTTTLDGEIYISSGDLCKLLEHMGTVAGRLVKCAPHPLFAMQMETIKNTFEATSEAVKASTRDEKSKQPSAN